Protein AF-A0A955NIW2-F1 (afdb_monomer_lite)

Foldseek 3Di:
DPVVVPDPDDDPPPPQALVDDCPVDQAAPVRHGPPCVHHGPDRDYQQPDVQQCVRPNDNDVVSVVVVVVVVVPCPDPDDD

Radius of gyration: 16.77 Å; chains: 1; bounding box: 34×32×48 Å

Secondary structure (DSSP, 8-state):
-BTTTTB-PPPTT-TTTT-----S--B-TTS-BS-BSBPPSSSS-----TT-SS-SSS-SHHHHHHHHHHHTS---S---

Structure (mmCIF, N/CA/C/O backbone):
data_AF-A0A955NIW2-F1
#
_entry.id   AF-A0A955NIW2-F1
#
loop_
_atom_site.group_PDB
_atom_site.id
_atom_site.type_symbol
_atom_site.label_atom_id
_atom_site.label_alt_id
_atom_site.label_comp_id
_atom_site.label_asym_id
_atom_site.label_entity_id
_atom_site.label_seq_id
_atom_site.pdbx_PDB_ins_code
_atom_site.Cartn_x
_atom_site.Cartn_y
_atom_site.Cartn_z
_atom_site.occupancy
_atom_site.B_iso_or_equiv
_atom_site.auth_seq_id
_atom_site.auth_comp_id
_atom_site.auth_asym_id
_atom_site.auth_atom_id
_atom_site.pdbx_PDB_model_num
ATOM 1 N N . MET A 1 1 ? 5.323 -9.779 1.338 1.00 77.12 1 MET A N 1
ATOM 2 C CA . MET A 1 1 ? 5.007 -11.137 1.840 1.00 77.12 1 MET A CA 1
ATOM 3 C C . MET A 1 1 ? 6.299 -11.930 1.955 1.00 77.12 1 MET A C 1
ATOM 5 O O . MET A 1 1 ? 6.637 -12.708 1.063 1.00 77.12 1 MET A O 1
ATOM 9 N N . ASP A 1 2 ? 6.996 -11.724 3.061 1.00 77.88 2 ASP A N 1
ATOM 10 C CA . ASP A 1 2 ? 8.079 -12.573 3.541 1.00 77.88 2 ASP A CA 1
ATOM 11 C C . ASP A 1 2 ? 7.694 -13.097 4.941 1.00 77.88 2 ASP A C 1
ATOM 13 O O . ASP A 1 2 ? 7.912 -12.430 5.957 1.00 77.88 2 ASP A O 1
ATOM 17 N N . PR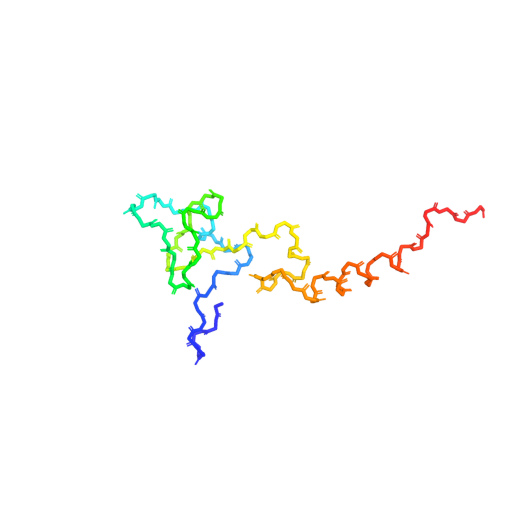O A 1 3 ? 7.070 -14.288 5.018 1.00 77.25 3 PRO A N 1
ATOM 18 C CA . PRO A 1 3 ? 6.615 -14.848 6.286 1.00 77.25 3 PRO A CA 1
ATOM 19 C C . PRO A 1 3 ? 7.758 -15.201 7.242 1.00 77.25 3 PRO A C 1
ATOM 21 O O . PRO A 1 3 ? 7.513 -15.321 8.441 1.00 77.25 3 PRO A O 1
ATOM 24 N N . GLU A 1 4 ? 8.984 -15.393 6.742 1.00 81.00 4 GLU A N 1
ATOM 25 C CA . GLU A 1 4 ? 10.127 -15.807 7.565 1.00 81.00 4 GLU A CA 1
ATOM 26 C C . GLU A 1 4 ? 10.599 -14.673 8.480 1.00 81.00 4 GLU A C 1
ATOM 28 O O . GLU A 1 4 ? 11.079 -14.930 9.586 1.00 81.00 4 GLU A O 1
ATOM 33 N N . ILE A 1 5 ? 10.385 -13.425 8.057 1.00 83.88 5 ILE A N 1
ATOM 34 C CA . ILE A 1 5 ? 10.665 -12.221 8.851 1.00 83.88 5 ILE A CA 1
ATOM 35 C C . ILE A 1 5 ? 9.401 -11.565 9.424 1.00 83.88 5 ILE A C 1
ATOM 37 O O . ILE A 1 5 ? 9.493 -10.538 10.093 1.00 83.88 5 ILE A O 1
ATOM 41 N N . GLY A 1 6 ? 8.224 -12.157 9.194 1.00 82.19 6 GLY A N 1
ATOM 42 C CA . GLY A 1 6 ? 6.942 -11.625 9.658 1.00 82.19 6 GLY A CA 1
ATOM 43 C C . GLY A 1 6 ? 6.398 -10.461 8.824 1.00 82.19 6 GLY A C 1
ATOM 44 O O . GLY A 1 6 ? 5.557 -9.713 9.318 1.00 82.19 6 GLY A O 1
ATOM 45 N N . ASP A 1 7 ? 6.850 -10.309 7.577 1.00 85.62 7 ASP A N 1
ATOM 46 C CA . ASP A 1 7 ? 6.302 -9.333 6.639 1.00 85.62 7 ASP A CA 1
ATOM 47 C C . ASP A 1 7 ? 5.078 -9.906 5.904 1.00 85.62 7 ASP A C 1
ATOM 49 O O . ASP A 1 7 ? 5.186 -10.730 4.988 1.00 85.62 7 ASP A O 1
ATOM 53 N N . PHE A 1 8 ? 3.899 -9.413 6.271 1.00 89.56 8 PHE A N 1
ATOM 54 C CA . PHE A 1 8 ? 2.625 -9.775 5.649 1.00 89.56 8 PHE A CA 1
ATOM 55 C C . PHE A 1 8 ? 2.036 -8.647 4.790 1.00 89.56 8 PHE A C 1
ATOM 57 O O . PHE A 1 8 ? 0.848 -8.694 4.462 1.00 89.56 8 PHE A O 1
ATOM 64 N N . HIS A 1 9 ? 2.842 -7.654 4.397 1.00 90.62 9 HIS A N 1
ATOM 65 C CA . HIS A 1 9 ? 2.374 -6.570 3.540 1.00 90.62 9 HIS A CA 1
ATOM 66 C C . HIS A 1 9 ? 1.999 -7.074 2.147 1.00 90.62 9 HIS A C 1
ATOM 68 O O . HIS A 1 9 ? 2.641 -7.971 1.566 1.00 90.62 9 HIS A O 1
ATOM 74 N N . LEU A 1 10 ? 0.939 -6.466 1.610 1.00 90.06 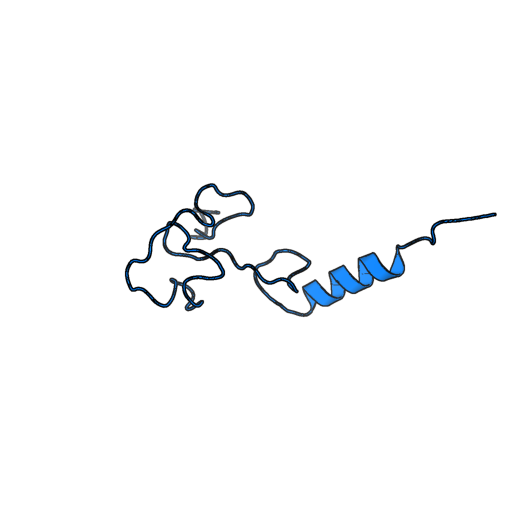10 LEU A N 1
ATOM 75 C CA . LEU A 1 10 ? 0.476 -6.703 0.254 1.00 90.06 10 LEU A CA 1
ATOM 76 C C . LEU A 1 10 ? 1.549 -6.260 -0.739 1.00 90.06 10 LEU A C 1
ATOM 78 O O . LEU A 1 10 ? 2.153 -5.202 -0.611 1.00 90.06 10 LEU A O 1
ATOM 82 N N . GLN A 1 11 ? 1.780 -7.092 -1.749 1.00 86.62 11 GLN A N 1
ATOM 83 C CA . GLN A 1 11 ? 2.659 -6.752 -2.863 1.00 86.62 11 GLN A CA 1
ATOM 84 C C . GLN A 1 11 ? 1.830 -6.234 -4.030 1.00 86.62 11 GLN A C 1
ATOM 86 O O . GLN A 1 11 ? 0.682 -6.647 -4.218 1.00 86.62 11 GLN A O 1
ATOM 91 N N . ARG A 1 12 ? 2.438 -5.390 -4.864 1.00 85.31 12 ARG A N 1
ATOM 92 C CA . ARG A 1 12 ? 1.810 -4.890 -6.088 1.00 85.31 12 ARG A CA 1
ATOM 93 C C . ARG A 1 12 ? 1.264 -6.046 -6.936 1.00 85.31 12 ARG A C 1
ATOM 95 O O . ARG A 1 12 ? 1.974 -7.003 -7.238 1.00 85.31 12 ARG A O 1
ATOM 102 N N . GLY A 1 13 ? 0.002 -5.928 -7.347 1.00 87.00 13 GLY A N 1
ATOM 103 C CA . GLY A 1 13 ? -0.707 -6.964 -8.104 1.00 87.00 13 GLY A CA 1
ATOM 104 C C . GLY A 1 13 ? -1.319 -8.074 -7.244 1.00 87.00 13 GLY A C 1
ATOM 105 O O . GLY A 1 13 ? -1.852 -9.035 -7.798 1.00 87.00 13 GLY A O 1
ATOM 106 N N . SER A 1 14 ? -1.260 -7.961 -5.914 1.00 91.69 14 SER A N 1
ATOM 107 C CA . SER A 1 14 ? -1.991 -8.855 -5.022 1.00 91.69 14 SER A CA 1
ATOM 108 C C . SER A 1 14 ? -3.497 -8.785 -5.313 1.00 91.69 14 SER A C 1
ATOM 110 O O . SER A 1 14 ? -4.045 -7.687 -5.395 1.00 91.69 14 SER A O 1
ATOM 112 N N . PRO A 1 15 ? -4.196 -9.930 -5.412 1.00 94.50 15 PRO A N 1
ATOM 113 C CA . PRO A 1 15 ? -5.648 -9.956 -5.583 1.00 94.50 15 PRO A CA 1
ATOM 114 C C . PRO A 1 15 ? -6.402 -9.501 -4.326 1.00 94.50 15 PRO A C 1
ATOM 116 O O . PRO A 1 15 ? -7.624 -9.451 -4.339 1.00 94.50 15 PRO A O 1
ATOM 119 N N . CYS A 1 16 ? -5.696 -9.240 -3.224 1.00 94.62 16 CYS A N 1
ATOM 120 C CA . CYS A 1 16 ? -6.283 -8.675 -2.014 1.00 94.62 16 CYS A CA 1
ATOM 121 C C . CYS A 1 16 ? -6.419 -7.150 -2.076 1.00 94.62 16 CYS A C 1
ATOM 123 O O . CYS A 1 16 ? -7.097 -6.599 -1.212 1.00 94.62 16 CYS A O 1
ATOM 125 N N . ILE A 1 17 ? -5.784 -6.505 -3.061 1.00 93.44 17 ILE A N 1
ATOM 126 C CA . ILE A 1 17 ? -5.855 -5.059 -3.260 1.00 93.44 17 ILE A CA 1
ATOM 127 C C . ILE A 1 17 ? -7.242 -4.684 -3.801 1.00 93.44 17 ILE A C 1
ATOM 129 O O . ILE A 1 17 ? -7.758 -5.374 -4.687 1.00 93.44 17 ILE A O 1
ATOM 133 N N . ASP A 1 18 ? -7.844 -3.629 -3.252 1.00 94.25 18 ASP A N 1
ATOM 134 C CA . ASP A 1 18 ? -9.173 -3.094 -3.575 1.00 94.25 18 ASP A CA 1
ATOM 135 C C . ASP A 1 18 ? -10.279 -4.168 -3.597 1.00 94.25 18 ASP A C 1
ATOM 137 O O . ASP A 1 18 ? -11.220 -4.131 -4.392 1.00 94.25 18 ASP A O 1
ATOM 141 N N . SER A 1 19 ? -10.127 -5.204 -2.771 1.00 96.25 19 SER A N 1
ATOM 142 C CA . SER A 1 19 ? -10.998 -6.389 -2.758 1.00 96.25 19 SER A CA 1
ATOM 143 C C . SER A 1 19 ? -11.612 -6.664 -1.383 1.00 96.25 19 SER A C 1
ATOM 145 O O . SER A 1 19 ? -12.223 -7.711 -1.158 1.00 96.25 19 SER A O 1
ATOM 147 N N . GLY A 1 20 ? -11.404 -5.747 -0.442 1.00 94.06 20 GLY A N 1
ATOM 148 C CA . GLY A 1 20 ? -11.900 -5.784 0.922 1.00 94.06 20 GLY A CA 1
ATOM 149 C C . GLY A 1 20 ? -13.339 -5.297 1.057 1.00 94.06 20 GLY A C 1
ATOM 150 O O . GLY A 1 20 ? -14.107 -5.165 0.107 1.00 94.06 20 GLY A O 1
ATOM 151 N N . THR A 1 21 ? -13.754 -5.085 2.297 1.00 95.75 21 THR A N 1
ATOM 152 C CA . THR A 1 21 ? -15.078 -4.560 2.637 1.00 95.75 21 THR A CA 1
ATOM 153 C C . THR A 1 21 ? -14.938 -3.691 3.873 1.00 95.75 21 THR A C 1
ATOM 155 O O . THR A 1 21 ? -14.106 -3.978 4.731 1.00 95.75 21 THR A O 1
ATOM 158 N N . ASP A 1 22 ? -15.776 -2.663 3.985 1.00 96.06 22 ASP A N 1
ATOM 159 C CA . ASP A 1 22 ? -15.831 -1.837 5.184 1.00 96.06 22 ASP A CA 1
ATOM 160 C C . ASP A 1 22 ? -16.243 -2.670 6.407 1.00 96.06 22 ASP A C 1
ATOM 162 O O . ASP A 1 22 ? -17.378 -3.142 6.525 1.00 96.06 22 ASP A O 1
ATOM 166 N N . THR A 1 23 ? -15.304 -2.852 7.333 1.00 94.88 23 THR A N 1
ATOM 167 C CA . THR A 1 23 ? -15.538 -3.518 8.619 1.00 94.88 23 THR A CA 1
ATOM 168 C C . THR A 1 23 ? -15.730 -2.527 9.770 1.00 94.88 23 THR A C 1
ATOM 170 O O . THR A 1 23 ? -15.810 -2.948 10.924 1.00 94.88 23 THR A O 1
ATOM 173 N N . GLY A 1 24 ? -15.745 -1.218 9.496 1.00 95.06 24 GLY A N 1
ATOM 174 C CA . GLY A 1 24 ? -15.758 -0.150 10.499 1.00 95.06 24 GLY A CA 1
ATOM 175 C C . GLY A 1 24 ? -14.397 0.127 11.150 1.00 95.06 24 GLY A C 1
ATOM 176 O O . GLY A 1 24 ? -14.323 0.896 12.110 1.00 95.06 24 GLY A O 1
ATOM 177 N N . LEU A 1 25 ? -13.322 -0.498 10.659 1.00 94.12 25 LEU A N 1
ATOM 178 C CA . LEU A 1 25 ? -11.956 -0.197 11.085 1.00 94.12 25 LEU A CA 1
ATOM 179 C C . LEU A 1 25 ? -11.429 0.999 10.294 1.00 94.12 25 LEU A C 1
ATOM 181 O O . LEU A 1 25 ? -11.522 1.024 9.072 1.00 94.12 25 LEU A O 1
ATOM 185 N N . ILE A 1 26 ? -10.856 1.967 11.006 1.00 95.56 26 ILE A N 1
ATOM 186 C CA . ILE A 1 26 ? -10.345 3.216 10.419 1.00 95.56 26 ILE A CA 1
ATOM 187 C C . ILE A 1 26 ? -8.822 3.227 10.247 1.00 95.56 26 ILE A C 1
ATOM 189 O O . ILE A 1 26 ? -8.286 4.162 9.657 1.00 95.56 26 ILE A O 1
ATOM 193 N N . THR A 1 27 ? -8.128 2.209 10.765 1.00 94.00 27 THR A N 1
ATOM 194 C CA . THR A 1 27 ? -6.674 2.053 10.650 1.00 94.00 27 THR A CA 1
ATOM 195 C C . THR A 1 27 ? -6.279 0.597 10.429 1.00 94.00 27 THR A C 1
ATOM 197 O O . THR A 1 27 ? -6.953 -0.312 10.921 1.00 94.00 27 THR A O 1
ATOM 200 N N . ASP A 1 28 ? -5.181 0.373 9.713 1.00 92.81 28 ASP A N 1
ATOM 201 C CA . ASP A 1 28 ? -4.535 -0.931 9.568 1.00 92.81 28 ASP A CA 1
ATOM 202 C C . ASP A 1 28 ? -3.569 -1.248 10.727 1.00 92.81 28 ASP A C 1
ATOM 204 O O . ASP A 1 28 ? -3.529 -0.529 11.730 1.00 92.81 28 ASP A O 1
ATOM 208 N N . LEU A 1 29 ? -2.839 -2.365 10.627 1.00 93.00 29 LEU A N 1
ATOM 209 C CA . LEU A 1 29 ? -1.934 -2.820 11.685 1.00 93.00 29 LEU A CA 1
ATOM 210 C C . LEU A 1 29 ? -0.660 -1.962 11.826 1.00 93.00 29 LEU A C 1
ATOM 212 O O . LEU A 1 29 ? -0.052 -1.971 12.896 1.00 93.00 29 LEU A O 1
ATOM 216 N N . ASP A 1 30 ? -0.319 -1.177 10.804 1.00 89.88 30 ASP A N 1
ATOM 217 C CA . ASP A 1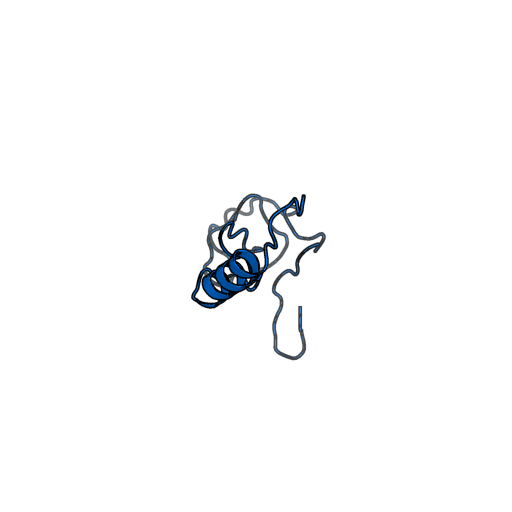 30 ? 0.778 -0.203 10.815 1.00 89.88 30 ASP A CA 1
ATOM 218 C C . ASP A 1 30 ? 0.310 1.205 11.229 1.00 89.88 30 ASP A C 1
ATOM 220 O O . ASP A 1 30 ? 1.114 2.126 11.388 1.00 89.88 30 ASP A O 1
ATOM 224 N N . GLY A 1 31 ? -0.994 1.373 11.470 1.00 89.06 31 GLY A N 1
ATOM 225 C CA . GLY A 1 31 ? -1.607 2.651 11.818 1.00 89.06 31 GLY A CA 1
ATOM 226 C C . GLY A 1 31 ? -1.924 3.528 10.606 1.00 89.06 31 GLY A C 1
ATOM 227 O O . GLY A 1 31 ? -2.277 4.697 10.788 1.00 89.06 31 GLY A O 1
ATOM 228 N N . ASN A 1 32 ? -1.839 2.989 9.388 1.00 86.62 32 ASN A N 1
ATOM 229 C CA . ASN A 1 32 ? -2.244 3.699 8.184 1.00 86.62 32 ASN A CA 1
ATOM 230 C C . ASN A 1 32 ? -3.772 3.834 8.133 1.00 86.62 32 ASN A C 1
ATOM 232 O O . ASN A 1 32 ? -4.476 2.931 8.594 1.00 86.62 32 ASN A O 1
ATOM 236 N N . PRO A 1 33 ? -4.313 4.931 7.575 1.00 88.94 33 PRO A N 1
ATOM 237 C CA . PRO A 1 33 ? -5.752 5.091 7.387 1.00 88.94 33 PRO A CA 1
ATOM 238 C C . PRO A 1 33 ? -6.370 3.964 6.554 1.00 88.94 33 PRO A C 1
ATOM 240 O O . PRO A 1 33 ? -5.763 3.504 5.595 1.00 88.94 33 PRO A O 1
ATOM 243 N N . ARG A 1 34 ? -7.609 3.580 6.881 1.00 91.50 34 ARG A N 1
ATOM 244 C CA . ARG A 1 34 ? -8.438 2.679 6.070 1.00 91.50 34 ARG A CA 1
ATOM 245 C C . ARG A 1 34 ? -9.700 3.383 5.568 1.00 91.50 34 ARG A C 1
ATOM 247 O O . ARG A 1 34 ? -10.402 3.979 6.391 1.00 91.50 34 ARG A O 1
ATOM 254 N N . PRO A 1 35 ? -10.034 3.278 4.273 1.00 92.31 35 PRO A N 1
ATOM 255 C CA . PRO A 1 35 ? -9.217 2.713 3.190 1.00 92.31 35 PRO A CA 1
ATOM 256 C C . PRO A 1 35 ? -8.144 3.695 2.683 1.00 92.31 35 PRO A C 1
ATOM 258 O O . PRO A 1 35 ? -8.311 4.916 2.801 1.00 92.31 35 PRO A O 1
ATOM 261 N N . ILE A 1 36 ? -7.089 3.183 2.042 1.00 85.38 36 ILE A N 1
ATOM 262 C CA . ILE A 1 36 ? -6.238 3.983 1.146 1.00 85.38 36 ILE A CA 1
ATOM 263 C C . ILE A 1 36 ? -6.745 3.771 -0.284 1.00 85.38 36 ILE A C 1
ATOM 265 O O . ILE A 1 36 ? -6.241 2.938 -1.016 1.00 85.38 36 ILE A O 1
ATOM 269 N N . GLY A 1 37 ? -7.749 4.539 -0.711 1.00 85.81 37 GLY A N 1
ATOM 270 C CA . GLY A 1 37 ? -8.461 4.237 -1.960 1.00 85.81 37 GLY A CA 1
ATOM 271 C C . GLY A 1 37 ? -9.700 3.393 -1.673 1.00 85.81 37 GLY A C 1
ATOM 272 O O . GLY A 1 37 ? -10.655 3.945 -1.120 1.00 85.81 37 GLY A O 1
ATOM 273 N N . ASP A 1 38 ? -9.697 2.113 -2.051 1.00 92.50 38 ASP A N 1
ATOM 274 C CA . ASP A 1 38 ? -10.711 1.131 -1.636 1.00 92.50 38 ASP A CA 1
ATOM 275 C C . ASP A 1 38 ? -10.157 0.226 -0.519 1.00 92.50 38 ASP A C 1
ATOM 277 O O . ASP A 1 38 ? -8.987 0.316 -0.164 1.00 92.50 38 ASP A O 1
ATOM 281 N N . TYR A 1 39 ? -11.004 -0.592 0.104 1.00 94.19 39 TYR A N 1
ATOM 282 C CA . TYR A 1 39 ? -10.573 -1.463 1.196 1.00 94.19 39 TYR A CA 1
ATOM 283 C C . TYR A 1 39 ? -9.741 -2.629 0.676 1.00 94.19 39 TYR A C 1
ATOM 285 O O . TYR A 1 39 ? -10.151 -3.326 -0.255 1.00 94.19 39 TYR A O 1
ATOM 293 N N . ASP A 1 40 ? -8.666 -2.949 1.386 1.00 95.31 40 ASP A N 1
ATOM 294 C CA . ASP A 1 40 ? -7.880 -4.146 1.123 1.00 95.31 40 ASP A CA 1
ATOM 295 C C . ASP A 1 40 ? -8.262 -5.315 2.033 1.00 95.31 40 ASP A C 1
ATOM 297 O O . ASP A 1 40 ? -8.587 -5.162 3.217 1.00 95.31 40 ASP A O 1
ATOM 301 N N . MET A 1 41 ? -8.182 -6.536 1.495 1.00 95.25 41 MET A N 1
ATOM 302 C CA . MET A 1 41 ? -8.321 -7.742 2.308 1.00 95.25 41 MET A CA 1
ATOM 303 C C . MET A 1 41 ? -7.065 -7.986 3.145 1.00 95.25 41 MET A C 1
ATOM 305 O O . MET A 1 41 ? -5.969 -8.176 2.618 1.00 95.25 41 MET A O 1
ATOM 309 N N . GLY A 1 42 ? -7.258 -8.122 4.456 1.00 93.62 42 GLY A N 1
ATOM 310 C CA . GLY A 1 42 ? -6.207 -8.499 5.400 1.00 93.62 42 GLY A CA 1
ATOM 311 C C . GLY A 1 42 ? -5.890 -7.397 6.406 1.00 93.62 42 GLY A C 1
ATOM 312 O O . GLY A 1 42 ? -6.641 -6.439 6.562 1.00 93.62 42 GLY A O 1
ATOM 313 N N . ALA A 1 43 ? -4.783 -7.565 7.133 1.00 93.06 43 ALA A N 1
ATOM 314 C CA . ALA A 1 43 ? -4.397 -6.691 8.244 1.00 93.06 43 ALA A CA 1
ATOM 315 C C . ALA A 1 43 ? -3.697 -5.390 7.813 1.00 93.06 43 ALA A C 1
ATOM 31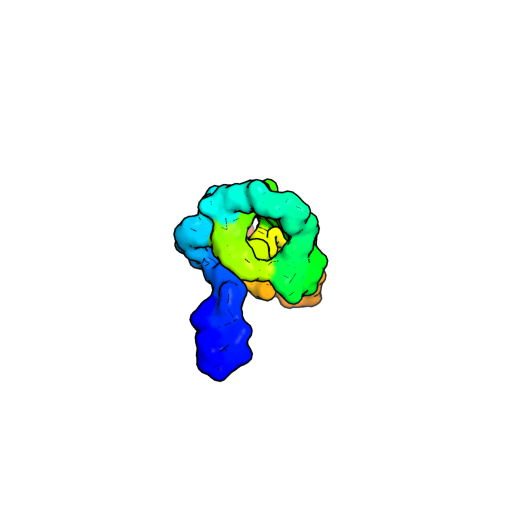7 O O . ALA A 1 43 ? -3.661 -4.447 8.603 1.00 93.06 43 ALA A O 1
ATOM 318 N N . TYR A 1 44 ? -3.257 -5.298 6.557 1.00 93.12 44 TYR A N 1
ATOM 319 C CA . TYR A 1 44 ? -2.506 -4.171 5.996 1.00 93.12 44 TYR A CA 1
ATOM 320 C C . TYR A 1 44 ? -3.216 -3.596 4.768 1.00 93.12 44 TYR A C 1
ATOM 322 O O . TYR A 1 44 ? -3.813 -4.367 4.015 1.00 93.12 44 TYR A O 1
ATOM 330 N N . GLU A 1 45 ? -3.144 -2.277 4.585 1.00 91.69 45 GLU A N 1
ATOM 331 C CA . GLU A 1 45 ? -3.505 -1.609 3.326 1.00 91.69 45 GLU A CA 1
ATOM 332 C C . GLU A 1 45 ? -2.271 -1.470 2.429 1.00 91.69 45 GLU A C 1
ATOM 334 O O . GLU A 1 45 ? -1.142 -1.320 2.901 1.00 91.69 45 GLU A O 1
ATOM 339 N N . PHE A 1 46 ? -2.482 -1.512 1.122 1.00 89.56 46 PHE A N 1
ATOM 340 C CA . PHE A 1 46 ? -1.483 -1.255 0.111 1.00 89.56 46 PHE A CA 1
ATOM 341 C C . PHE A 1 46 ? -1.336 0.265 -0.063 1.00 89.56 46 PHE A C 1
ATOM 343 O O . PHE A 1 46 ? -2.305 0.963 -0.374 1.00 89.56 46 PHE A O 1
ATOM 350 N N . PRO A 1 47 ? -0.131 0.818 0.128 1.00 81.44 47 PRO A N 1
ATOM 351 C CA . PRO A 1 47 ? 0.079 2.254 0.044 1.00 81.44 47 PRO A CA 1
ATOM 352 C C . PRO A 1 47 ? -0.040 2.745 -1.407 1.00 81.44 47 PRO A C 1
ATOM 354 O O . PRO A 1 47 ? 0.862 2.582 -2.224 1.00 81.44 47 PRO A O 1
ATOM 357 N N . TYR A 1 48 ? -1.146 3.418 -1.737 1.00 72.88 48 TYR A N 1
ATOM 358 C CA . TYR A 1 48 ? -1.280 4.191 -2.977 1.00 72.88 48 TYR A CA 1
ATOM 359 C C . TYR A 1 48 ? -0.682 5.588 -2.831 1.00 72.88 48 TYR A C 1
ATOM 361 O O . TYR A 1 48 ? -1.371 6.615 -2.869 1.00 72.88 48 TYR A O 1
ATOM 369 N N . LEU A 1 49 ? 0.630 5.651 -2.670 1.00 73.62 49 LEU A N 1
ATOM 370 C CA . LEU A 1 49 ? 1.331 6.919 -2.601 1.00 73.62 49 LEU A CA 1
ATOM 371 C C . LEU A 1 49 ? 1.687 7.340 -4.031 1.00 73.62 49 LEU A C 1
ATOM 373 O O . LEU A 1 49 ? 2.621 6.853 -4.643 1.00 73.62 49 LEU A O 1
ATOM 377 N N . ARG A 1 50 ? 0.914 8.269 -4.610 1.00 67.75 50 ARG A N 1
ATOM 378 C CA . ARG A 1 50 ? 1.160 8.781 -5.981 1.00 67.75 50 ARG A CA 1
ATOM 379 C C . ARG A 1 50 ? 2.550 9.401 -6.177 1.00 67.75 50 ARG A C 1
ATOM 381 O O . ARG A 1 50 ? 2.953 9.605 -7.319 1.00 67.75 50 ARG A O 1
ATOM 388 N N . SER A 1 51 ? 3.213 9.753 -5.081 1.00 76.62 51 SER A N 1
ATOM 389 C CA . SER A 1 51 ? 4.563 10.314 -5.051 1.00 76.62 51 SER A CA 1
ATOM 390 C C . SER A 1 51 ? 5.622 9.306 -4.594 1.00 76.62 51 SER A C 1
ATOM 392 O O . SER A 1 51 ? 6.781 9.697 -4.541 1.00 76.62 51 SER A O 1
ATOM 394 N N . ASP A 1 52 ? 5.223 8.070 -4.274 1.00 80.81 52 ASP A N 1
ATOM 395 C CA . ASP A 1 52 ? 6.116 6.935 -4.029 1.00 80.81 52 ASP A CA 1
ATOM 396 C C . ASP A 1 52 ? 6.487 6.340 -5.394 1.00 80.81 52 ASP A C 1
ATOM 398 O O . ASP A 1 52 ? 5.722 5.594 -6.017 1.00 80.81 52 ASP A O 1
ATOM 402 N N . ILE A 1 53 ? 7.583 6.833 -5.959 1.00 82.69 53 ILE A N 1
ATOM 403 C CA . ILE A 1 53 ? 8.000 6.507 -7.324 1.00 82.69 53 ILE A CA 1
ATOM 404 C C . ILE A 1 53 ? 8.802 5.199 -7.330 1.00 82.69 53 ILE A C 1
ATOM 406 O O . ILE A 1 53 ? 8.863 4.533 -8.371 1.00 82.69 53 ILE A O 1
ATOM 410 N N . ASP A 1 54 ? 9.397 4.806 -6.202 1.00 81.69 54 ASP A N 1
ATOM 411 C CA . ASP A 1 54 ? 10.178 3.572 -6.098 1.00 81.69 54 ASP A CA 1
ATOM 412 C C . ASP A 1 54 ? 9.365 2.350 -5.622 1.00 81.69 54 ASP A C 1
ATOM 414 O O . ASP A 1 54 ? 9.739 1.208 -5.921 1.00 81.69 54 ASP A O 1
ATOM 418 N N . GLY A 1 55 ? 8.185 2.592 -5.051 1.00 74.62 55 GLY A N 1
ATOM 419 C CA . GLY A 1 55 ? 7.184 1.610 -4.660 1.00 74.62 55 GLY A CA 1
ATOM 420 C C . GLY A 1 55 ? 7.458 0.944 -3.313 1.00 74.62 55 GLY A C 1
ATOM 421 O O . GLY A 1 55 ? 7.012 -0.196 -3.130 1.00 74.62 55 GLY A O 1
ATOM 422 N N . ASP A 1 56 ? 8.212 1.583 -2.414 1.00 76.81 56 ASP A N 1
ATOM 423 C CA . ASP A 1 56 ? 8.577 1.033 -1.102 1.00 76.81 56 ASP A CA 1
ATOM 424 C C . ASP A 1 56 ? 7.531 1.274 0.006 1.00 76.81 56 ASP A C 1
ATOM 426 O O . ASP A 1 56 ? 7.647 0.742 1.117 1.00 76.81 56 ASP A O 1
ATOM 430 N N . GLY A 1 57 ? 6.465 2.007 -0.315 1.00 72.94 57 GLY A N 1
ATOM 431 C CA . GLY A 1 57 ? 5.362 2.319 0.580 1.00 72.94 57 GLY A CA 1
ATOM 432 C C . GLY A 1 57 ? 5.575 3.565 1.433 1.00 72.94 57 GLY A C 1
ATOM 433 O O . GLY A 1 57 ? 4.796 3.795 2.367 1.00 72.94 57 GLY A O 1
ATOM 434 N N . ARG A 1 58 ? 6.594 4.380 1.147 1.00 76.50 58 ARG A N 1
ATOM 435 C CA . ARG A 1 58 ? 6.851 5.665 1.808 1.00 76.50 58 ARG A CA 1
ATOM 436 C C . ARG A 1 58 ? 7.021 6.776 0.777 1.00 76.50 58 ARG A C 1
ATOM 438 O O . ARG A 1 58 ? 7.107 6.541 -0.412 1.00 76.50 58 ARG A O 1
ATOM 445 N N . VAL A 1 59 ? 6.937 8.022 1.250 1.00 81.69 59 VAL A N 1
ATOM 446 C CA . VAL A 1 59 ? 7.358 9.188 0.461 1.00 81.69 59 VAL A CA 1
ATOM 447 C C . VAL A 1 59 ? 8.575 9.781 1.153 1.00 81.69 59 VAL A C 1
ATOM 449 O O . VAL A 1 59 ? 8.422 10.483 2.160 1.00 81.69 59 VAL A O 1
ATOM 452 N N . ASP A 1 60 ? 9.770 9.480 0.657 1.00 85.31 60 ASP A N 1
ATOM 453 C CA . ASP A 1 60 ? 11.038 9.908 1.240 1.00 85.31 60 ASP A CA 1
ATOM 454 C C . ASP A 1 60 ? 12.113 10.296 0.200 1.00 85.31 60 ASP A C 1
ATOM 456 O O . ASP A 1 60 ? 11.825 10.751 -0.911 1.00 85.31 60 ASP A O 1
ATOM 460 N N . GLU A 1 61 ? 13.382 10.285 0.610 1.00 88.75 61 GLU A N 1
ATOM 461 C CA . GLU A 1 61 ? 14.498 10.674 -0.252 1.00 88.75 61 GLU A CA 1
ATOM 462 C C . GLU A 1 61 ? 14.744 9.691 -1.404 1.00 88.75 61 GLU A C 1
ATOM 464 O O . GLU A 1 61 ? 15.279 10.102 -2.440 1.00 88.75 61 GLU A O 1
ATOM 469 N N . ASN A 1 62 ? 14.324 8.432 -1.263 1.00 84.25 62 ASN A N 1
ATOM 470 C CA . ASN A 1 62 ? 14.475 7.419 -2.300 1.00 84.25 62 ASN A CA 1
ATOM 471 C C . ASN A 1 62 ? 13.548 7.705 -3.494 1.00 84.25 62 ASN A C 1
ATOM 473 O O . ASN A 1 62 ? 13.980 7.593 -4.646 1.00 84.25 62 ASN A O 1
ATOM 477 N N . ASP A 1 63 ? 12.361 8.265 -3.254 1.00 84.94 63 ASP A N 1
ATOM 478 C CA . ASP A 1 63 ? 11.462 8.738 -4.316 1.00 84.94 63 ASP A CA 1
ATOM 479 C C . ASP A 1 63 ? 12.043 9.895 -5.111 1.00 84.94 63 ASP A C 1
ATOM 481 O O . ASP A 1 63 ? 11.960 9.952 -6.346 1.00 84.94 63 ASP A O 1
ATOM 485 N N . LEU A 1 64 ? 12.681 10.825 -4.397 1.00 86.44 64 LEU A N 1
ATOM 486 C CA . LEU A 1 64 ? 13.378 11.935 -5.026 1.00 86.44 64 LEU A CA 1
ATOM 487 C C . LEU A 1 64 ? 14.565 11.428 -5.852 1.00 86.44 64 LEU A C 1
ATOM 489 O O . LEU A 1 64 ? 14.846 11.973 -6.924 1.00 86.44 64 LEU A O 1
ATOM 493 N N . PHE A 1 65 ? 15.240 10.377 -5.387 1.00 85.06 65 PHE A N 1
ATOM 494 C CA . PHE A 1 65 ? 16.352 9.766 -6.100 1.00 85.06 65 PHE A CA 1
ATOM 495 C C . PHE A 1 65 ? 15.898 9.078 -7.392 1.00 85.06 65 PHE A C 1
ATOM 497 O O . PHE A 1 65 ? 16.541 9.255 -8.432 1.00 85.06 65 PHE A O 1
ATOM 504 N N . VAL A 1 66 ? 14.768 8.360 -7.379 1.00 81.81 66 VAL A N 1
ATOM 505 C CA . VAL A 1 66 ? 14.203 7.767 -8.603 1.00 81.81 66 VAL A CA 1
ATOM 506 C C . VAL A 1 66 ? 13.754 8.846 -9.584 1.00 81.81 66 VAL A C 1
ATOM 508 O O . VAL A 1 66 ? 14.097 8.773 -10.768 1.00 81.81 66 VAL A O 1
ATOM 511 N N . PHE A 1 67 ? 13.101 9.908 -9.104 1.00 78.00 67 PHE A N 1
ATOM 512 C CA . PHE A 1 67 ? 12.763 11.058 -9.943 1.00 78.00 67 PHE A CA 1
ATOM 513 C C . PHE A 1 67 ? 14.010 11.691 -10.582 1.00 78.00 67 PHE A C 1
ATOM 515 O O . PHE A 1 67 ? 14.035 11.950 -11.787 1.00 78.00 67 PHE A O 1
ATOM 522 N N . GLN A 1 68 ? 15.071 11.916 -9.801 1.00 81.06 68 GLN A N 1
ATOM 523 C CA . GLN A 1 68 ? 16.302 12.542 -10.284 1.00 81.06 68 GLN A CA 1
ATOM 524 C C . GLN A 1 68 ? 17.058 11.658 -11.290 1.00 81.06 68 GLN A C 1
ATOM 526 O O . GLN A 1 68 ? 17.599 12.175 -12.274 1.00 81.06 68 GLN A O 1
ATOM 531 N N . ARG A 1 69 ? 17.070 10.335 -11.081 1.00 76.5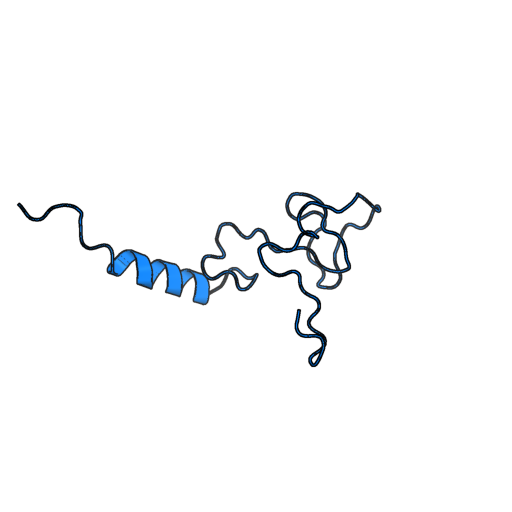0 69 ARG A N 1
ATOM 532 C CA . ARG A 1 69 ? 17.654 9.352 -12.007 1.00 76.50 69 ARG A CA 1
ATOM 533 C C . ARG A 1 69 ? 16.952 9.369 -13.366 1.00 76.50 69 ARG A C 1
ATOM 535 O O . ARG A 1 69 ? 17.616 9.376 -14.406 1.00 76.50 69 ARG A O 1
ATOM 542 N N . ASP A 1 70 ? 15.626 9.404 -13.366 1.00 77.00 70 ASP A N 1
ATOM 543 C CA . ASP A 1 70 ? 14.833 9.291 -14.590 1.00 77.00 70 ASP A CA 1
ATOM 544 C C . ASP A 1 70 ? 14.736 10.645 -15.335 1.00 77.00 70 ASP A C 1
ATOM 546 O O . ASP A 1 70 ? 14.739 10.691 -16.566 1.00 77.00 70 ASP A O 1
ATOM 550 N N . TRP A 1 71 ? 14.773 11.774 -14.614 1.00 71.25 71 TRP A N 1
ATOM 551 C CA . TRP A 1 71 ? 14.792 13.130 -15.186 1.00 71.25 71 TRP A CA 1
ATOM 552 C C . TRP A 1 71 ? 16.096 13.470 -15.936 1.00 71.25 71 TRP A C 1
ATOM 554 O O . TRP A 1 71 ? 16.069 14.197 -16.928 1.00 71.25 71 TRP A O 1
ATOM 564 N N . LEU A 1 72 ? 17.245 12.931 -15.512 1.00 63.75 72 LEU A N 1
ATOM 565 C CA . LEU A 1 72 ? 18.556 13.181 -16.142 1.00 63.75 72 LEU A CA 1
ATOM 566 C C . 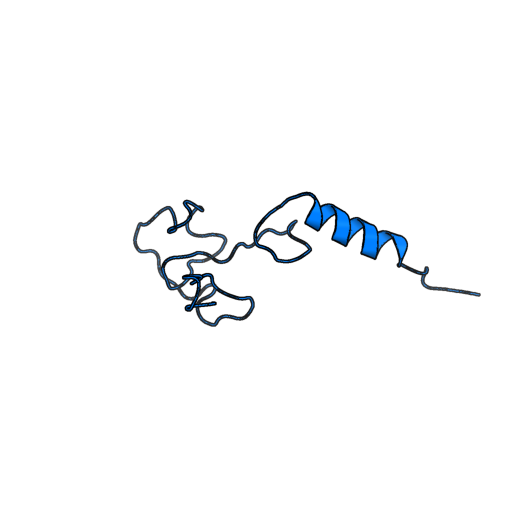LEU A 1 72 ? 18.938 12.165 -17.233 1.00 63.75 72 LEU A C 1
ATOM 568 O O . LEU A 1 72 ? 19.973 12.323 -17.881 1.00 63.75 72 LEU A O 1
ATOM 572 N N . THR A 1 73 ? 18.119 11.135 -17.457 1.00 61.78 73 THR A N 1
ATOM 573 C CA . THR A 1 73 ? 18.333 10.104 -18.491 1.00 61.78 73 THR A CA 1
ATOM 574 C C . THR A 1 73 ? 17.379 10.230 -19.676 1.00 61.78 73 THR A C 1
ATOM 576 O O . THR A 1 73 ? 17.497 9.477 -20.645 1.00 61.78 73 THR A O 1
ATOM 579 N N . GLN A 1 74 ? 16.483 11.223 -19.659 1.00 56.38 74 GLN A N 1
ATOM 580 C CA . GLN A 1 74 ? 15.636 11.563 -20.795 1.00 56.38 74 GLN A CA 1
ATOM 581 C C . GLN A 1 74 ? 16.496 12.202 -21.901 1.00 56.38 74 GLN A C 1
ATOM 583 O O . GLN A 1 74 ? 16.569 13.420 -22.053 1.00 56.38 74 GLN A O 1
ATOM 588 N N . THR A 1 75 ? 17.192 11.375 -22.687 1.00 52.88 75 THR A N 1
ATOM 589 C CA . THR A 1 75 ? 17.730 11.802 -23.982 1.00 52.88 75 THR A CA 1
ATOM 590 C C . THR A 1 75 ? 16.560 12.347 -24.791 1.00 52.88 75 THR A C 1
ATOM 592 O O . THR A 1 75 ? 15.595 11.622 -25.039 1.00 52.88 75 THR A O 1
ATOM 595 N N . ALA A 1 76 ? 16.613 13.632 -25.135 1.00 51.56 76 ALA A N 1
ATOM 596 C CA . ALA A 1 76 ? 15.541 14.324 -25.835 1.00 51.56 76 ALA A CA 1
ATOM 597 C C . ALA A 1 76 ? 15.070 13.532 -27.076 1.00 51.56 76 ALA A C 1
ATOM 599 O O . ALA A 1 76 ? 15.908 12.989 -27.805 1.00 51.56 76 ALA A O 1
ATOM 600 N N . PRO A 1 77 ? 13.756 13.472 -27.367 1.00 52.12 77 PRO A N 1
ATOM 601 C CA . PRO A 1 77 ? 13.286 12.919 -28.624 1.00 52.12 77 PRO A CA 1
ATOM 602 C C . PRO A 1 77 ? 13.679 13.879 -29.753 1.00 52.12 77 PRO A C 1
ATOM 604 O O . PRO A 1 77 ? 13.123 14.967 -29.878 1.00 52.12 77 PRO A O 1
ATOM 607 N N . GLY A 1 78 ? 14.645 13.461 -30.570 1.00 50.53 78 GLY A N 1
ATOM 608 C CA . GLY A 1 78 ? 15.006 14.132 -31.819 1.00 50.53 78 GLY A CA 1
ATOM 609 C C . GLY A 1 78 ? 16.455 14.606 -31.866 1.00 50.53 78 GLY A C 1
ATOM 610 O O . GLY A 1 78 ? 16.765 15.740 -31.516 1.00 50.53 78 GLY A O 1
ATOM 611 N N . SER A 1 79 ? 17.332 13.746 -32.382 1.00 35.56 79 SER A N 1
ATOM 612 C CA . SER A 1 79 ? 18.467 14.232 -33.175 1.00 35.56 79 SER A CA 1
ATOM 613 C C . SER A 1 79 ? 17.941 14.601 -34.574 1.00 35.56 79 SER A C 1
ATOM 615 O O . SER A 1 79 ? 17.118 13.836 -35.087 1.00 35.56 79 SER A O 1
ATOM 617 N N . PRO A 1 80 ? 18.335 15.747 -35.166 1.00 52.75 80 PRO A N 1
ATOM 618 C CA . PRO A 1 80 ? 18.066 16.040 -36.574 1.00 52.75 80 PRO A CA 1
ATOM 619 C C . PRO A 1 80 ? 18.802 15.079 -37.516 1.00 52.75 80 PRO A C 1
ATOM 621 O O . PRO A 1 80 ? 19.857 14.535 -37.111 1.00 52.75 80 PRO A O 1
#

Sequence (80 aa):
MDPEIGDFHLQRGSPCIDSGTDTGLITDLDGNPRPIGDYDMGAYEFPYLRSDIDGDGRVDENDLFVFQRDWLTQTAPGSP

pLDDT: mean 82.62, std 12.88, range [35.56, 96.25]